Protein AF-A0A2V4CWT8-F1 (afdb_monomer_lite)

Structure (mmCIF, N/CA/C/O backbone):
data_AF-A0A2V4CWT8-F1
#
_entry.id   AF-A0A2V4CWT8-F1
#
loop_
_atom_site.group_PDB
_atom_site.id
_atom_site.type_symbol
_atom_site.label_atom_id
_atom_site.label_alt_id
_atom_site.label_comp_id
_atom_site.label_asym_id
_atom_site.label_entity_id
_atom_site.label_seq_id
_atom_site.pdbx_PDB_ins_code
_atom_site.Cartn_x
_atom_site.Cartn_y
_atom_site.Cartn_z
_atom_site.occupancy
_atom_site.B_iso_or_equiv
_atom_site.auth_seq_id
_atom_site.auth_comp_id
_atom_site.auth_asym_id
_atom_site.auth_atom_id
_atom_site.pdbx_PDB_model_num
ATOM 1 N N . MET A 1 1 ? 23.438 51.741 -58.586 1.00 45.78 1 MET A N 1
ATOM 2 C CA . MET A 1 1 ? 23.492 50.385 -59.168 1.00 45.78 1 MET A CA 1
ATOM 3 C C . MET A 1 1 ? 23.355 49.422 -58.021 1.00 45.78 1 MET A C 1
ATOM 5 O O . MET A 1 1 ? 24.328 49.032 -57.389 1.00 45.78 1 MET A O 1
ATOM 9 N N . ASP A 1 2 ? 22.092 49.196 -57.704 1.00 53.22 2 ASP A N 1
ATOM 10 C CA . ASP A 1 2 ? 21.597 48.362 -56.629 1.00 53.22 2 ASP A CA 1
ATOM 11 C C . ASP A 1 2 ? 21.858 46.904 -56.997 1.00 53.22 2 ASP A C 1
ATOM 13 O O . ASP A 1 2 ? 21.332 46.401 -57.988 1.00 53.22 2 ASP A O 1
ATOM 17 N N . SER A 1 3 ? 22.729 46.239 -56.246 1.00 48.47 3 SER A N 1
ATOM 18 C CA . SER A 1 3 ? 22.956 44.803 -56.358 1.00 48.47 3 SER A CA 1
ATOM 19 C C . SER A 1 3 ? 21.900 44.080 -55.506 1.00 48.47 3 SER A C 1
ATOM 21 O O . SER A 1 3 ? 21.970 44.125 -54.276 1.00 48.47 3 SER A O 1
ATOM 23 N N . PRO A 1 4 ? 20.909 43.396 -56.113 1.00 55.03 4 PRO A N 1
ATOM 24 C CA . PRO A 1 4 ? 19.810 42.766 -55.373 1.00 55.03 4 PRO A CA 1
ATOM 25 C C . PRO A 1 4 ? 20.258 41.552 -54.539 1.00 55.03 4 PRO A C 1
ATOM 27 O O . PRO A 1 4 ? 19.515 41.080 -53.686 1.00 55.03 4 PRO A O 1
ATOM 30 N N . LEU A 1 5 ? 21.497 41.080 -54.717 1.00 51.03 5 LEU A N 1
ATOM 31 C CA . LEU A 1 5 ? 22.030 39.897 -54.035 1.00 51.03 5 LEU A CA 1
ATOM 32 C C . LEU A 1 5 ? 22.261 40.065 -52.524 1.00 51.03 5 LEU A C 1
ATOM 34 O O . LEU A 1 5 ? 22.323 39.067 -51.814 1.00 51.03 5 LEU A O 1
ATOM 38 N N . ALA A 1 6 ? 22.382 41.294 -52.011 1.00 49.31 6 ALA A N 1
ATOM 39 C CA . ALA A 1 6 ? 22.603 41.516 -50.578 1.00 49.31 6 ALA A CA 1
ATOM 40 C C . ALA A 1 6 ? 21.305 41.475 -49.746 1.00 49.31 6 ALA A C 1
ATOM 42 O O . ALA A 1 6 ? 21.369 41.347 -48.526 1.00 49.31 6 ALA A O 1
ATOM 43 N N . LYS A 1 7 ? 20.129 41.567 -50.388 1.00 44.12 7 LYS A N 1
ATOM 44 C CA . LYS A 1 7 ? 18.822 41.477 -49.710 1.00 44.12 7 LYS A CA 1
ATOM 45 C C . LYS A 1 7 ? 18.314 40.043 -49.565 1.00 44.12 7 LYS A C 1
ATOM 47 O O . LYS A 1 7 ? 17.602 39.760 -48.610 1.00 44.12 7 LYS A O 1
ATOM 52 N N . GLU A 1 8 ? 18.729 39.144 -50.451 1.00 47.03 8 GLU A N 1
ATOM 53 C CA . GLU A 1 8 ? 18.330 37.730 -50.412 1.00 47.03 8 GLU A CA 1
ATOM 54 C C . GLU A 1 8 ? 19.091 36.937 -49.332 1.00 47.03 8 GLU A C 1
ATOM 56 O O . GLU A 1 8 ? 18.562 35.984 -48.767 1.00 47.03 8 GLU A O 1
ATOM 61 N N . LEU A 1 9 ? 20.311 37.354 -48.968 1.00 47.12 9 LEU A N 1
ATOM 62 C CA . LEU A 1 9 ? 21.130 36.615 -47.998 1.00 47.12 9 LEU A CA 1
ATOM 63 C C . LEU A 1 9 ? 20.710 36.834 -46.532 1.00 47.12 9 LEU A C 1
ATOM 65 O O . LEU A 1 9 ? 21.063 36.035 -45.670 1.00 47.12 9 LEU A O 1
ATOM 69 N N . PHE A 1 10 ? 19.935 37.885 -46.242 1.00 46.56 10 PHE A N 1
ATOM 70 C CA . PHE A 1 10 ? 19.435 38.170 -44.888 1.00 46.56 10 PHE A CA 1
ATOM 71 C C . PHE A 1 10 ? 18.012 37.647 -44.637 1.00 46.56 10 PHE A C 1
ATOM 73 O O . PHE A 1 10 ? 17.548 37.655 -43.499 1.00 46.56 10 PHE A O 1
ATOM 80 N N . ALA A 1 11 ? 17.327 37.154 -45.675 1.00 48.06 11 ALA A N 1
ATOM 81 C CA . ALA A 1 11 ? 16.032 36.484 -45.547 1.00 48.06 11 ALA A CA 1
ATOM 82 C C . ALA A 1 11 ? 16.168 34.976 -45.246 1.00 48.06 11 ALA A C 1
ATOM 84 O O . ALA A 1 11 ? 15.205 34.343 -44.822 1.00 48.06 11 ALA A O 1
ATOM 85 N N . LEU A 1 12 ? 17.367 34.403 -45.400 1.00 43.81 12 LEU A N 1
ATOM 86 C CA . LEU A 1 12 ? 17.628 32.969 -45.224 1.00 43.81 12 LEU A CA 1
ATOM 87 C C . LEU A 1 12 ? 18.175 32.589 -43.832 1.00 43.81 12 LEU A C 1
ATOM 89 O O . LEU A 1 12 ? 18.796 31.544 -43.673 1.00 43.81 12 LEU A O 1
ATOM 93 N N . LEU A 1 13 ? 17.962 33.434 -42.820 1.00 49.25 13 LEU A N 1
ATOM 94 C CA . LEU A 1 13 ? 18.273 33.143 -41.408 1.00 49.25 13 LEU A CA 1
ATOM 95 C C . LEU A 1 13 ? 17.014 33.038 -40.529 1.00 49.25 13 LEU A C 1
ATOM 97 O O . LEU A 1 13 ? 17.113 32.858 -39.319 1.00 49.25 13 LEU A O 1
ATOM 101 N N . LEU A 1 14 ? 15.823 33.104 -41.133 1.00 54.88 14 LEU A N 1
ATOM 102 C CA . LEU A 1 14 ? 14.525 33.064 -40.453 1.00 54.88 14 LEU A CA 1
ATOM 103 C C . LEU A 1 14 ? 13.715 31.810 -40.826 1.00 54.88 14 LEU A C 1
ATOM 105 O O . LEU A 1 14 ? 12.545 31.905 -41.177 1.00 54.88 14 LEU A O 1
ATOM 109 N N . ALA A 1 15 ? 14.317 30.617 -40.808 1.00 55.16 15 ALA A N 1
ATOM 110 C CA . ALA A 1 15 ? 13.554 29.406 -41.133 1.00 55.16 15 ALA A CA 1
ATOM 111 C C . ALA A 1 15 ? 14.103 28.091 -40.561 1.00 55.16 15 ALA A C 1
ATOM 113 O O . ALA A 1 15 ? 13.958 27.065 -41.207 1.00 55.16 15 ALA A O 1
ATOM 114 N N . THR A 1 16 ? 14.692 28.063 -39.364 1.00 53.81 16 THR A N 1
ATOM 115 C CA . THR A 1 16 ? 14.877 26.783 -38.646 1.00 53.81 16 THR A CA 1
ATOM 116 C C . THR A 1 16 ? 14.805 26.968 -37.131 1.00 53.81 16 THR A C 1
ATOM 118 O O . THR A 1 16 ? 15.710 26.577 -36.400 1.00 53.81 16 THR A O 1
ATOM 121 N N . SER A 1 17 ? 13.703 27.523 -36.623 1.00 51.75 17 SER A N 1
ATOM 122 C CA . SER A 1 17 ? 13.232 27.117 -35.295 1.00 51.75 17 SER A CA 1
ATOM 123 C C . SER A 1 17 ? 12.618 25.728 -35.455 1.00 51.75 17 SER A C 1
ATOM 125 O O . SER A 1 17 ? 11.403 25.579 -35.600 1.00 51.75 17 SER A O 1
ATOM 127 N N . MET A 1 18 ? 13.471 24.706 -35.531 1.00 55.50 18 MET A N 1
ATOM 128 C CA . MET A 1 18 ? 13.022 23.335 -35.347 1.00 55.50 18 MET A CA 1
ATOM 129 C C . MET A 1 18 ? 12.597 23.229 -33.885 1.00 55.50 18 MET A C 1
ATOM 131 O O . MET A 1 18 ? 13.402 22.931 -33.010 1.00 55.50 18 MET A O 1
ATOM 135 N N . PHE A 1 19 ? 11.326 23.516 -33.613 1.00 58.56 19 PHE A N 1
ATOM 136 C CA . PHE A 1 19 ? 10.650 22.917 -32.478 1.00 58.56 19 PHE A CA 1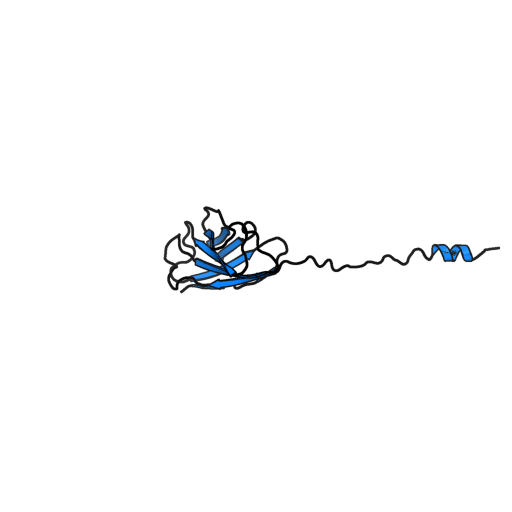
ATOM 137 C C . PHE A 1 19 ? 10.614 21.422 -32.778 1.00 58.56 19 PHE A C 1
ATOM 139 O O . PHE A 1 19 ? 9.645 20.900 -33.323 1.00 58.56 19 PHE A O 1
ATOM 146 N N . THR A 1 20 ? 11.701 20.715 -32.477 1.00 55.69 20 THR A N 1
ATOM 147 C CA . THR A 1 20 ? 11.554 19.312 -32.140 1.00 55.69 20 THR A CA 1
ATOM 148 C C . THR A 1 20 ? 10.823 19.340 -30.808 1.00 55.69 20 THR A C 1
ATOM 150 O O . THR A 1 20 ? 11.445 19.413 -29.749 1.00 55.69 20 THR A O 1
ATOM 153 N N . SER A 1 21 ? 9.488 19.354 -30.852 1.00 57.19 21 SER A N 1
ATOM 154 C CA . SER A 1 21 ? 8.695 18.736 -29.798 1.00 57.19 21 SER A CA 1
ATOM 155 C C . SER A 1 21 ? 9.138 17.280 -29.768 1.00 57.19 21 SER A C 1
ATOM 157 O O . SER A 1 21 ? 8.520 16.411 -30.373 1.00 57.19 21 SER A O 1
ATOM 159 N N . GLY A 1 22 ? 10.284 17.029 -29.136 1.00 52.09 22 GLY A N 1
ATOM 160 C CA . GLY A 1 22 ? 10.522 15.739 -28.547 1.00 52.09 22 GLY A CA 1
ATOM 161 C C . GLY A 1 22 ? 9.355 15.569 -27.599 1.00 52.09 22 GLY A C 1
ATOM 162 O O . GLY A 1 22 ? 9.212 16.346 -26.656 1.00 52.09 22 GLY A O 1
ATOM 163 N N . CYS A 1 23 ? 8.478 14.613 -27.889 1.00 64.62 23 CYS A N 1
ATOM 164 C CA . CYS A 1 23 ? 7.835 13.904 -26.804 1.00 64.62 23 CYS A CA 1
ATOM 165 C C . CYS A 1 23 ? 8.993 13.455 -25.916 1.00 64.62 23 CYS A C 1
ATOM 167 O O . CYS A 1 23 ? 9.723 12.529 -26.264 1.00 64.62 23 CYS A O 1
ATOM 169 N N . LEU A 1 24 ? 9.244 14.211 -24.849 1.00 49.81 24 LEU A N 1
ATOM 170 C CA . LEU A 1 24 ? 10.010 13.723 -23.729 1.00 49.81 24 LEU A CA 1
ATOM 171 C C . LEU A 1 24 ? 9.136 12.594 -23.201 1.00 49.81 24 LEU A C 1
ATOM 173 O O . LEU A 1 24 ? 8.186 12.839 -22.466 1.00 49.81 24 LEU A O 1
ATOM 177 N N . SER A 1 25 ? 9.366 11.384 -23.703 1.00 57.06 25 SER A N 1
ATOM 178 C CA . SER A 1 25 ? 8.936 10.178 -23.023 1.00 57.06 25 SER A CA 1
ATOM 179 C C . SER A 1 25 ? 9.709 10.188 -21.716 1.00 57.06 25 SER A C 1
ATOM 181 O O . SER A 1 25 ? 10.823 9.681 -21.638 1.00 57.06 25 SER A O 1
ATOM 183 N N . THR A 1 26 ? 9.170 10.891 -20.723 1.00 58.34 26 THR A N 1
ATOM 184 C CA . THR A 1 26 ? 9.397 10.535 -19.334 1.00 58.34 26 THR A CA 1
ATOM 185 C C . THR A 1 26 ? 9.017 9.068 -19.274 1.00 58.34 26 THR A C 1
ATOM 187 O O . THR A 1 26 ? 7.885 8.720 -19.612 1.00 58.34 26 THR A O 1
ATOM 190 N N . THR A 1 27 ? 9.991 8.199 -19.025 1.00 63.25 27 THR A N 1
ATOM 191 C CA . THR A 1 27 ? 9.705 6.796 -18.751 1.00 63.25 27 THR A CA 1
ATOM 192 C C . THR A 1 27 ? 8.841 6.797 -17.499 1.00 63.25 27 THR A C 1
ATOM 194 O O . THR A 1 27 ? 9.344 7.004 -16.402 1.00 63.25 27 THR A O 1
ATOM 197 N N . THR A 1 28 ? 7.528 6.722 -17.686 1.00 79.12 28 THR A N 1
ATOM 198 C CA . THR A 1 28 ? 6.575 6.499 -16.607 1.00 79.12 28 THR A CA 1
ATOM 199 C C . THR A 1 28 ? 6.833 5.083 -16.127 1.00 79.12 28 THR A C 1
ATOM 201 O O . THR A 1 28 ? 6.733 4.155 -16.925 1.00 79.12 28 THR A O 1
ATOM 204 N N . LEU A 1 29 ? 7.236 4.934 -14.868 1.00 91.19 29 LEU A N 1
ATOM 205 C CA . LEU A 1 29 ? 7.347 3.619 -14.245 1.00 91.19 29 LEU A CA 1
ATOM 206 C C . LEU A 1 29 ? 5.932 3.032 -14.141 1.00 91.19 29 LEU A C 1
ATOM 208 O O . LEU A 1 29 ? 5.053 3.721 -13.629 1.00 91.19 29 LEU A O 1
ATOM 212 N N . ASP A 1 30 ? 5.699 1.818 -14.641 1.00 94.62 30 ASP A N 1
ATOM 213 C CA . ASP A 1 30 ? 4.429 1.085 -14.476 1.00 94.62 30 ASP A CA 1
ATOM 214 C C . ASP A 1 30 ? 4.630 0.002 -13.409 1.00 94.62 30 ASP A C 1
ATOM 216 O O . ASP A 1 30 ? 5.589 -0.768 -13.476 1.00 94.62 30 ASP A O 1
ATOM 220 N N . TYR A 1 31 ? 3.736 -0.041 -12.424 1.00 97.56 31 TYR A N 1
ATOM 221 C CA . TYR A 1 31 ? 3.690 -1.069 -11.392 1.00 97.56 31 TYR A CA 1
ATOM 222 C C . TYR A 1 31 ? 2.296 -1.671 -11.337 1.00 97.56 31 TYR A C 1
ATOM 224 O O . TYR A 1 31 ? 1.308 -0.969 -11.096 1.00 97.56 31 TYR A O 1
ATOM 232 N N . ARG A 1 32 ? 2.211 -2.993 -11.466 1.00 98.31 32 ARG A N 1
ATOM 233 C CA . ARG A 1 32 ? 0.956 -3.734 -11.378 1.00 98.31 32 ARG A CA 1
ATOM 234 C C . ARG A 1 32 ? 0.972 -4.667 -10.196 1.00 98.31 32 ARG A C 1
ATOM 236 O O . ARG A 1 32 ? 1.906 -5.448 -10.024 1.00 98.31 32 ARG A O 1
ATOM 243 N N . TYR A 1 33 ? -0.094 -4.616 -9.415 1.00 98.12 33 TYR A N 1
ATOM 244 C CA . TYR A 1 33 ? -0.245 -5.460 -8.245 1.00 98.12 33 TYR A CA 1
ATOM 245 C C . TYR A 1 33 ? -1.590 -6.175 -8.230 1.00 98.12 33 TYR A C 1
ATOM 247 O O . TYR A 1 33 ? -2.604 -5.689 -8.742 1.00 98.12 33 TYR A O 1
ATOM 255 N N . GLU A 1 34 ? -1.587 -7.333 -7.590 1.00 97.62 34 GLU A N 1
ATOM 256 C CA . GLU A 1 34 ? -2.784 -8.080 -7.226 1.00 97.62 34 GLU A CA 1
ATOM 257 C C . GLU A 1 34 ? -2.993 -8.003 -5.715 1.00 97.62 34 GLU A C 1
ATOM 259 O O . GLU A 1 34 ? -2.063 -7.688 -4.972 1.00 97.62 34 GLU A O 1
ATOM 264 N N . VAL A 1 35 ? -4.227 -8.237 -5.265 1.00 95.75 35 VAL A N 1
ATOM 265 C CA . VAL A 1 35 ? -4.583 -8.239 -3.840 1.00 95.75 35 VAL A CA 1
ATOM 266 C C . VAL A 1 35 ? -5.299 -9.521 -3.469 1.00 95.75 35 VAL A C 1
ATOM 268 O O . VAL A 1 35 ? -6.146 -10.003 -4.225 1.00 95.75 35 VAL A O 1
ATOM 271 N N . GLU A 1 36 ? -5.017 -10.020 -2.273 1.00 92.00 36 GLU A N 1
ATOM 272 C CA . GLU A 1 36 ? -5.689 -11.182 -1.705 1.00 92.00 36 GLU A CA 1
ATOM 273 C C . GLU A 1 36 ? -6.182 -10.892 -0.281 1.00 92.00 36 GLU A C 1
ATOM 275 O O . GLU A 1 36 ? -5.513 -10.240 0.519 1.00 92.00 36 GLU A O 1
ATOM 280 N N . ASP A 1 37 ? -7.374 -11.397 0.039 1.00 87.69 37 ASP A N 1
ATOM 281 C CA . ASP A 1 37 ? -7.877 -11.498 1.415 1.00 87.69 37 ASP A CA 1
ATOM 282 C C . ASP A 1 37 ? -7.209 -12.722 2.064 1.00 87.69 37 ASP A C 1
ATOM 284 O O . ASP A 1 37 ? -7.694 -13.859 1.964 1.00 87.69 37 ASP A O 1
ATOM 288 N N . GLU A 1 38 ? -6.007 -12.513 2.607 1.00 67.12 38 GLU A N 1
ATOM 289 C CA . GLU A 1 38 ? -5.216 -13.568 3.238 1.00 67.12 38 GLU A CA 1
ATOM 290 C C . GLU A 1 38 ? -5.935 -14.075 4.499 1.00 67.12 38 GLU A C 1
ATOM 292 O O . GLU A 1 38 ? -6.208 -13.342 5.452 1.00 67.12 38 GLU A O 1
ATOM 297 N N . ALA A 1 39 ? -6.252 -15.374 4.457 1.00 57.91 39 ALA A N 1
ATOM 298 C CA . ALA A 1 39 ? -7.087 -16.113 5.397 1.00 57.91 39 ALA A CA 1
ATOM 299 C C . ALA A 1 39 ? -8.511 -15.550 5.551 1.00 57.91 39 ALA A C 1
ATOM 301 O O . ALA A 1 39 ? -8.785 -14.780 6.456 1.00 57.91 39 ALA A O 1
ATOM 302 N N . LYS A 1 40 ? -9.460 -16.071 4.757 1.00 56.25 40 LYS A N 1
ATOM 303 C CA . LYS A 1 40 ? -10.912 -15.986 5.033 1.00 56.25 40 LYS A CA 1
ATOM 304 C C . LYS A 1 40 ? -11.156 -16.035 6.551 1.00 56.25 40 LYS A C 1
ATOM 306 O O . LYS A 1 40 ? -10.862 -17.074 7.157 1.00 56.25 40 LYS A O 1
ATOM 311 N N . ASN A 1 41 ? -11.723 -14.983 7.144 1.00 55.06 41 ASN A N 1
ATOM 312 C CA . ASN A 1 41 ? -11.912 -14.765 8.593 1.00 55.06 41 ASN A CA 1
ATOM 313 C C . ASN A 1 41 ? -10.679 -14.357 9.449 1.00 55.06 41 ASN A C 1
ATOM 315 O O . ASN A 1 41 ? -10.697 -14.594 10.661 1.00 55.06 41 ASN A O 1
ATOM 319 N N . SER A 1 42 ? -9.610 -13.791 8.884 1.00 66.94 42 SER A N 1
ATOM 320 C CA . SER A 1 42 ? -8.469 -13.248 9.649 1.00 66.94 42 SER A CA 1
ATOM 321 C C . SER A 1 42 ? -8.793 -11.917 10.318 1.00 66.94 42 SER A C 1
ATOM 323 O O . SER A 1 42 ? -8.287 -11.645 11.404 1.00 66.94 42 SER A O 1
ATOM 325 N N . ASN A 1 43 ? -9.682 -11.136 9.708 1.00 82.06 43 ASN A N 1
ATOM 326 C CA . ASN A 1 43 ? -10.175 -9.890 10.269 1.00 82.06 43 ASN A CA 1
ATOM 327 C C . ASN A 1 43 ? -11.098 -10.174 11.459 1.00 82.06 43 ASN A C 1
ATOM 329 O O . ASN A 1 43 ? -12.032 -10.982 11.393 1.00 82.06 43 ASN A O 1
ATOM 333 N N . THR A 1 44 ? -10.811 -9.536 12.586 1.00 84.50 44 THR A N 1
ATOM 334 C CA . THR A 1 44 ? -11.519 -9.712 13.852 1.00 84.50 44 THR A CA 1
ATOM 335 C C . THR A 1 44 ? -12.168 -8.390 14.262 1.00 84.50 44 THR A C 1
ATOM 337 O O . THR A 1 44 ? -12.487 -7.583 13.411 1.00 84.50 44 THR A O 1
ATOM 340 N N . ASN A 1 45 ? -12.489 -8.175 15.540 1.00 86.00 45 ASN A N 1
ATOM 341 C CA . ASN A 1 45 ? -12.768 -6.815 16.044 1.00 86.00 45 ASN A CA 1
ATOM 342 C C . ASN A 1 45 ? -11.525 -6.322 16.805 1.00 86.00 45 ASN A C 1
ATOM 344 O O . ASN A 1 45 ? -11.620 -5.878 17.956 1.00 86.00 45 ASN A O 1
ATOM 348 N N . GLY A 1 46 ? -10.359 -6.615 16.230 1.00 89.69 46 GLY A N 1
ATOM 349 C CA . GLY A 1 46 ? -9.037 -6.415 16.796 1.00 89.69 46 GLY A CA 1
ATOM 350 C C . GLY A 1 46 ? -8.409 -5.131 16.280 1.00 89.69 46 GLY A C 1
ATOM 351 O O . GLY A 1 46 ? -9.086 -4.265 15.751 1.00 89.69 46 GLY A O 1
ATOM 352 N N . THR A 1 47 ? -7.114 -4.966 16.528 1.00 93.44 47 THR A N 1
ATOM 353 C CA . THR A 1 47 ? -6.341 -3.816 16.024 1.00 93.44 47 THR A CA 1
ATOM 354 C C . THR A 1 47 ? -4.974 -4.242 15.499 1.00 93.44 47 THR A C 1
ATOM 356 O O . THR A 1 47 ? -4.024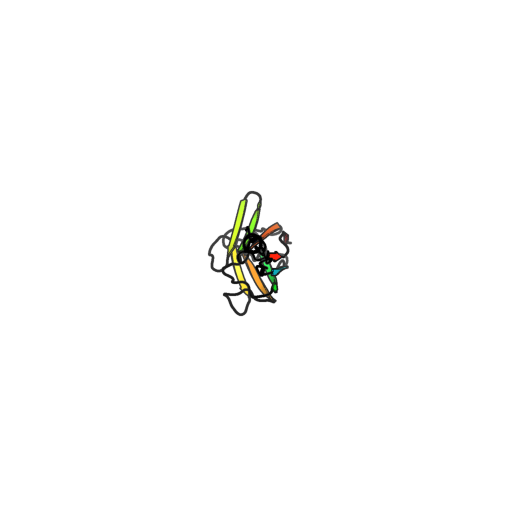 -3.453 15.487 1.00 93.44 47 THR A O 1
ATOM 359 N N . THR A 1 48 ? -4.848 -5.528 15.184 1.00 91.88 48 THR A N 1
ATOM 360 C CA . THR A 1 48 ? -3.603 -6.197 14.790 1.00 91.88 48 THR A CA 1
ATOM 361 C C . THR A 1 48 ? -3.836 -7.162 13.634 1.00 91.88 48 THR A C 1
ATOM 363 O O . THR A 1 48 ? -3.046 -8.087 13.442 1.00 91.88 48 THR A O 1
ATOM 366 N N . ASP A 1 49 ? -4.957 -7.010 12.933 1.00 90.50 49 ASP A N 1
ATOM 367 C CA . ASP A 1 49 ? -5.353 -7.925 11.879 1.00 90.50 49 ASP A CA 1
ATOM 368 C C . ASP A 1 49 ? -4.573 -7.611 10.594 1.00 90.50 49 ASP A C 1
ATOM 370 O O . ASP A 1 49 ? -4.216 -6.461 10.309 1.00 90.50 49 ASP A O 1
ATOM 374 N N . VAL A 1 50 ? -4.257 -8.657 9.828 1.00 92.38 50 VAL A N 1
ATOM 375 C CA . VAL A 1 50 ? -3.756 -8.499 8.460 1.00 92.38 50 VAL A CA 1
ATOM 376 C C . VAL A 1 50 ? -4.977 -8.311 7.579 1.00 92.38 50 VAL A C 1
ATOM 378 O O . VAL A 1 50 ? -5.748 -9.244 7.384 1.00 92.38 50 VAL A O 1
ATOM 381 N N . LEU A 1 51 ? -5.150 -7.097 7.066 1.00 92.88 51 LEU A N 1
ATOM 382 C CA . LEU A 1 51 ? -6.343 -6.712 6.325 1.00 92.88 51 LEU A CA 1
ATOM 383 C C . LEU A 1 51 ? -6.413 -7.407 4.970 1.00 92.88 51 LEU A C 1
ATOM 385 O O . LEU A 1 51 ? -7.466 -7.893 4.571 1.00 92.88 51 LEU A O 1
ATOM 389 N N . PHE A 1 52 ? -5.291 -7.383 4.255 1.00 94.00 52 PHE A N 1
ATOM 390 C CA . PHE A 1 52 ? -5.090 -8.003 2.954 1.00 94.00 52 PHE A CA 1
ATOM 391 C C . PHE A 1 52 ? -3.601 -8.016 2.617 1.00 94.00 52 PHE A C 1
ATOM 393 O O . PHE A 1 52 ? -2.791 -7.313 3.236 1.00 94.00 52 PHE A O 1
ATOM 400 N N . THR A 1 53 ? -3.247 -8.792 1.603 1.00 95.31 53 THR A N 1
ATOM 401 C CA . THR A 1 53 ? -1.919 -8.790 0.999 1.00 95.31 53 THR A CA 1
ATOM 402 C C . THR A 1 53 ? -1.952 -8.202 -0.401 1.00 95.31 53 THR A C 1
ATOM 404 O O . THR A 1 53 ? -2.980 -8.200 -1.075 1.00 95.31 53 THR A O 1
ATOM 407 N N . MET A 1 54 ? -0.810 -7.669 -0.820 1.00 97.31 54 MET A N 1
ATOM 408 C CA . MET A 1 54 ? -0.542 -7.178 -2.162 1.00 97.31 54 MET A CA 1
ATOM 409 C C . MET A 1 54 ? 0.674 -7.904 -2.725 1.00 97.31 54 MET A C 1
ATOM 411 O O . MET A 1 54 ? 1.692 -7.989 -2.042 1.00 97.31 54 MET A O 1
ATOM 415 N N . THR A 1 55 ? 0.597 -8.357 -3.971 1.00 97.69 55 THR A N 1
ATOM 416 C CA . THR A 1 55 ? 1.725 -8.972 -4.686 1.00 97.69 55 THR A CA 1
ATOM 417 C C . THR A 1 55 ? 2.065 -8.138 -5.905 1.00 97.69 55 THR A C 1
ATOM 419 O O . THR A 1 55 ? 1.164 -7.805 -6.676 1.00 97.69 55 THR A O 1
ATOM 422 N N . LEU A 1 56 ? 3.342 -7.795 -6.090 1.00 98.00 56 LEU A N 1
ATOM 423 C CA . LEU A 1 56 ? 3.788 -7.119 -7.306 1.00 98.00 56 LEU A CA 1
ATOM 424 C C . LEU A 1 56 ? 3.900 -8.155 -8.421 1.00 98.00 56 LEU A C 1
ATOM 426 O O . LEU A 1 56 ? 4.683 -9.095 -8.315 1.00 98.00 56 LEU A O 1
ATOM 430 N N . VAL A 1 57 ? 3.109 -7.995 -9.477 1.00 98.19 57 VAL A N 1
ATOM 431 C CA . VAL A 1 57 ? 3.006 -8.988 -10.559 1.00 98.19 57 VAL A CA 1
ATOM 432 C C . VAL A 1 57 ? 3.625 -8.517 -11.872 1.00 98.19 57 VAL A C 1
ATOM 434 O O . VAL A 1 57 ? 3.895 -9.339 -12.744 1.00 98.19 57 VAL A O 1
ATOM 437 N N . ASP A 1 58 ? 3.844 -7.211 -12.031 1.00 97.56 58 ASP A N 1
ATOM 438 C CA . ASP A 1 58 ? 4.514 -6.632 -13.197 1.00 97.56 58 ASP A CA 1
ATOM 439 C C . ASP A 1 58 ? 5.123 -5.275 -12.829 1.00 97.56 58 ASP A C 1
ATOM 441 O O . ASP A 1 58 ? 4.463 -4.463 -12.178 1.00 97.56 58 ASP A O 1
ATOM 445 N N . ALA A 1 59 ? 6.375 -5.043 -13.219 1.00 95.81 59 ALA A N 1
ATOM 446 C CA . ALA A 1 59 ? 7.091 -3.789 -13.017 1.00 95.81 59 ALA A CA 1
ATOM 447 C C . ALA A 1 59 ? 8.375 -3.761 -13.858 1.00 95.81 59 ALA A C 1
ATOM 449 O O . ALA A 1 59 ? 9.035 -4.790 -14.027 1.00 95.81 59 ALA A O 1
ATOM 450 N N . ASP A 1 60 ? 8.758 -2.577 -14.340 1.00 90.81 60 ASP A N 1
ATOM 451 C CA . ASP A 1 60 ? 10.033 -2.380 -15.050 1.00 90.81 60 ASP A CA 1
ATOM 452 C C . ASP A 1 60 ? 11.248 -2.437 -14.101 1.00 90.81 60 ASP A C 1
ATOM 454 O O . ASP A 1 60 ? 12.343 -2.847 -14.495 1.00 90.81 60 ASP A O 1
ATOM 458 N N . GLU A 1 61 ? 11.055 -2.031 -12.846 1.00 94.50 61 GLU A N 1
ATOM 459 C CA . GLU A 1 61 ? 12.050 -2.052 -11.773 1.00 94.50 61 GLU A CA 1
ATOM 460 C C . GLU A 1 61 ? 11.379 -2.288 -10.412 1.00 94.50 61 GLU A C 1
ATOM 462 O O . GLU A 1 61 ? 10.161 -2.182 -10.290 1.00 94.50 61 GLU A O 1
ATOM 467 N N . ALA A 1 62 ? 12.160 -2.638 -9.387 1.00 96.81 62 ALA A N 1
ATOM 468 C CA . ALA A 1 62 ? 11.638 -2.809 -8.033 1.00 96.81 62 ALA A CA 1
ATOM 469 C C . ALA A 1 62 ? 11.238 -1.456 -7.420 1.00 96.81 62 ALA A C 1
ATOM 471 O O . ALA A 1 62 ? 11.954 -0.464 -7.576 1.00 96.81 62 ALA A O 1
ATOM 472 N N . MET A 1 63 ? 10.121 -1.419 -6.690 1.00 96.88 63 MET A N 1
ATOM 473 C CA . MET A 1 63 ? 9.634 -0.186 -6.067 1.00 96.88 63 MET A CA 1
ATOM 474 C C . MET A 1 63 ? 10.365 0.068 -4.745 1.00 96.88 63 MET A C 1
ATOM 476 O O . MET A 1 63 ? 10.343 -0.804 -3.880 1.00 96.88 63 MET A O 1
ATOM 480 N N . PRO A 1 64 ? 10.926 1.261 -4.495 1.00 96.81 64 PRO A N 1
ATOM 481 C CA . PRO A 1 64 ? 11.418 1.601 -3.165 1.00 96.81 64 PRO A CA 1
ATOM 482 C C . PRO A 1 64 ? 10.301 1.518 -2.117 1.00 96.81 64 PRO A C 1
ATOM 484 O O . PRO A 1 64 ? 9.283 2.208 -2.219 1.00 96.81 64 PRO A O 1
ATOM 487 N N . MET A 1 65 ? 10.502 0.735 -1.056 1.00 96.62 65 MET A N 1
ATOM 488 C CA . MET A 1 65 ? 9.512 0.582 0.022 1.00 96.62 65 MET A CA 1
ATOM 489 C C . MET A 1 65 ? 9.189 1.903 0.732 1.00 96.62 65 MET A C 1
ATOM 491 O O . MET A 1 65 ? 8.100 2.073 1.281 1.00 96.62 65 MET A O 1
ATOM 495 N N . ALA A 1 66 ? 10.119 2.860 0.710 1.00 96.38 66 ALA A N 1
ATOM 496 C CA . ALA A 1 66 ? 9.915 4.206 1.242 1.00 96.38 66 ALA A CA 1
ATOM 497 C C . ALA A 1 66 ? 8.884 5.031 0.445 1.00 96.38 66 ALA A C 1
ATOM 499 O O . ALA A 1 66 ? 8.249 5.922 1.019 1.00 96.38 66 ALA A O 1
ATOM 500 N N . ASP A 1 67 ? 8.712 4.725 -0.844 1.00 96.50 67 ASP A N 1
ATOM 501 C CA . ASP A 1 67 ? 7.776 5.412 -1.736 1.00 96.50 67 ASP A CA 1
ATOM 502 C C . ASP A 1 67 ? 6.391 4.750 -1.734 1.00 96.50 67 ASP A C 1
ATOM 504 O O . ASP A 1 67 ? 5.389 5.416 -2.003 1.00 96.50 67 ASP A O 1
ATOM 508 N N . LEU A 1 68 ? 6.313 3.465 -1.368 1.00 97.81 68 LEU A N 1
ATOM 509 C CA . LEU A 1 68 ? 5.053 2.740 -1.257 1.00 97.81 68 LEU A CA 1
ATOM 510 C C . LEU A 1 68 ? 4.177 3.304 -0.126 1.00 97.81 68 LEU A C 1
ATOM 512 O O . LEU A 1 68 ? 4.516 3.283 1.062 1.00 97.81 68 LEU A O 1
ATOM 516 N N . LEU A 1 69 ? 2.985 3.760 -0.501 1.00 97.94 69 LEU A N 1
ATOM 517 C CA . LEU A 1 69 ? 1.935 4.195 0.410 1.00 97.94 69 LEU A CA 1
ATOM 518 C C . LEU A 1 69 ? 0.620 3.519 0.044 1.00 97.94 69 LEU A C 1
ATOM 520 O O . LEU A 1 69 ? 0.067 3.761 -1.028 1.00 97.94 69 LEU A O 1
ATOM 524 N N . VAL A 1 70 ? 0.049 2.786 0.995 1.00 98.25 70 VAL A N 1
ATOM 525 C CA . VAL A 1 70 ? -1.349 2.353 0.923 1.00 98.25 70 VAL A CA 1
ATOM 526 C C . VAL A 1 70 ? -2.173 3.290 1.795 1.00 98.25 70 VAL A C 1
ATOM 528 O O . VAL A 1 70 ? -1.817 3.552 2.937 1.00 98.25 70 VAL A O 1
ATOM 531 N N . THR A 1 71 ? -3.260 3.848 1.273 1.00 98.06 71 THR A N 1
ATOM 532 C CA . THR A 1 71 ? -4.181 4.684 2.053 1.00 98.06 71 THR A CA 1
ATOM 533 C C . THR A 1 71 ? -5.555 4.051 2.049 1.00 98.06 71 THR A C 1
ATOM 535 O O . THR A 1 71 ? -6.168 3.946 0.991 1.00 98.06 71 THR A O 1
ATOM 538 N N . ILE A 1 72 ? -6.040 3.668 3.226 1.00 97.06 72 ILE A N 1
ATOM 539 C CA . ILE A 1 72 ? -7.377 3.110 3.416 1.00 97.06 72 ILE A CA 1
ATOM 540 C C . ILE A 1 72 ? -8.368 4.258 3.609 1.00 97.06 72 ILE A C 1
ATOM 542 O O . ILE A 1 72 ? -8.110 5.188 4.375 1.00 97.06 72 ILE A O 1
ATOM 546 N N . ASP A 1 73 ? -9.482 4.206 2.890 1.00 96.69 73 ASP A N 1
ATOM 547 C CA . ASP A 1 73 ? -10.608 5.122 3.024 1.00 96.69 73 ASP A CA 1
ATOM 548 C C . ASP A 1 73 ? -11.663 4.491 3.938 1.00 96.69 73 ASP A C 1
ATOM 550 O O . ASP A 1 73 ? -12.281 3.483 3.593 1.00 96.69 73 ASP A O 1
ATOM 554 N N . MET A 1 74 ? -11.834 5.086 5.117 1.00 92.50 74 MET A N 1
ATOM 555 C CA . MET A 1 74 ? -12.777 4.673 6.156 1.00 92.50 74 MET A CA 1
ATOM 556 C C . MET A 1 74 ? -14.105 5.441 6.059 1.00 92.50 74 MET A C 1
ATOM 558 O O . MET A 1 74 ? -14.822 5.591 7.049 1.00 92.50 74 MET A O 1
ATOM 562 N N . ASP A 1 75 ? -14.425 5.969 4.875 1.00 89.94 75 ASP A N 1
ATOM 563 C CA . ASP A 1 75 ? -15.620 6.760 4.601 1.00 89.94 75 ASP A CA 1
ATOM 564 C C . ASP A 1 75 ? -15.729 7.984 5.540 1.00 89.94 75 ASP A C 1
ATOM 566 O O . ASP A 1 75 ? -15.011 8.976 5.384 1.00 89.94 75 ASP A O 1
ATOM 570 N N . GLU A 1 76 ? -16.637 7.946 6.520 1.00 89.88 76 GLU A N 1
ATOM 571 C CA . GLU A 1 76 ? -16.881 9.058 7.448 1.00 89.88 76 GLU A CA 1
ATOM 572 C C . GLU A 1 76 ? -15.748 9.241 8.474 1.00 89.88 76 GLU A C 1
ATOM 574 O O . GLU A 1 76 ? -15.542 10.357 8.958 1.00 89.88 76 GLU A O 1
ATOM 579 N N . ASP A 1 77 ? -14.979 8.184 8.757 1.00 88.19 77 ASP A N 1
ATOM 580 C CA . ASP A 1 77 ? -13.881 8.202 9.735 1.00 88.19 77 ASP A CA 1
ATOM 581 C C . ASP A 1 77 ? -12.550 8.702 9.132 1.00 88.19 77 ASP A C 1
ATOM 583 O O . ASP A 1 77 ? -11.544 8.854 9.832 1.00 88.19 77 ASP A O 1
ATOM 587 N N . GLY A 1 78 ? -12.548 9.037 7.838 1.00 93.69 78 GLY A N 1
ATOM 588 C CA . GLY A 1 78 ? -11.425 9.656 7.141 1.00 93.69 78 GLY A CA 1
ATOM 589 C C . GLY A 1 78 ? -10.469 8.654 6.495 1.00 93.69 78 GLY A C 1
ATOM 590 O O . GLY A 1 78 ? -10.861 7.571 6.079 1.00 93.69 78 GLY A O 1
ATOM 591 N N . LYS A 1 79 ? -9.198 9.044 6.344 1.00 96.25 79 LYS A N 1
ATOM 592 C CA . LYS A 1 79 ? -8.187 8.255 5.623 1.00 96.25 79 LYS A CA 1
ATOM 593 C C . LYS A 1 79 ? -7.068 7.798 6.545 1.00 96.25 79 LYS A C 1
ATOM 595 O O . LYS A 1 79 ? -6.517 8.610 7.289 1.00 96.25 79 LYS A O 1
ATOM 600 N N . VAL A 1 80 ? -6.691 6.527 6.438 1.00 96.88 80 VAL A N 1
ATOM 601 C CA . VAL A 1 80 ? -5.633 5.904 7.237 1.00 96.88 80 VAL A CA 1
ATOM 602 C C . VAL A 1 80 ? -4.454 5.543 6.329 1.00 96.88 80 VAL A C 1
ATOM 604 O O . VAL A 1 80 ? -4.583 4.650 5.493 1.00 96.88 80 VAL A O 1
ATOM 607 N N . PRO A 1 81 ? -3.306 6.234 6.446 1.00 97.06 81 PRO A N 1
ATOM 608 C CA . PRO A 1 81 ? -2.109 5.880 5.696 1.00 97.06 81 PRO A CA 1
ATOM 609 C C . PRO A 1 81 ? -1.385 4.697 6.352 1.00 97.06 81 PRO A C 1
ATOM 611 O O . PRO A 1 81 ? -1.147 4.703 7.557 1.00 97.06 81 PRO A O 1
ATOM 614 N N . CYS A 1 82 ? -0.966 3.737 5.539 1.00 97.44 82 CYS A N 1
ATOM 615 C CA . CYS A 1 82 ? -0.145 2.591 5.901 1.00 97.44 82 CYS A CA 1
ATOM 616 C C . CYS A 1 82 ? 1.242 2.757 5.269 1.00 97.44 82 CYS A C 1
ATOM 618 O O . CYS A 1 82 ? 1.356 2.943 4.055 1.00 97.44 82 CYS A O 1
ATOM 620 N N . ARG A 1 83 ? 2.299 2.702 6.084 1.00 95.88 83 ARG A N 1
ATOM 621 C CA . ARG A 1 83 ? 3.698 2.766 5.628 1.00 95.88 83 ARG A CA 1
ATOM 622 C C . ARG A 1 83 ? 4.563 1.764 6.374 1.00 95.88 83 ARG A C 1
ATOM 624 O O . ARG A 1 83 ? 4.312 1.508 7.552 1.00 95.88 83 ARG A O 1
ATOM 631 N N . SER A 1 84 ? 5.608 1.275 5.710 1.00 93.69 84 SER A N 1
ATOM 632 C CA . SER A 1 84 ? 6.648 0.478 6.365 1.00 93.69 84 SER A CA 1
ATOM 633 C C . SER A 1 84 ? 7.361 1.291 7.450 1.00 93.69 84 SER A C 1
ATOM 635 O O . SER A 1 84 ? 7.479 2.517 7.364 1.00 93.69 84 SER A O 1
ATOM 637 N N . GLY A 1 85 ? 7.777 0.613 8.521 1.00 84.75 85 GLY A N 1
ATOM 638 C CA . GLY A 1 85 ? 8.492 1.217 9.649 1.00 84.75 85 GLY A CA 1
ATOM 639 C C . GLY A 1 85 ? 7.686 2.229 10.478 1.00 84.75 85 GLY A C 1
ATOM 640 O O . GLY A 1 85 ? 8.247 2.864 11.375 1.00 84.75 85 GLY A O 1
ATOM 641 N N . SER A 1 86 ? 6.386 2.403 10.214 1.00 79.19 86 SER A N 1
ATOM 642 C CA . SER A 1 86 ? 5.532 3.313 10.981 1.00 79.19 86 SER A CA 1
ATOM 643 C C . SER A 1 86 ? 4.873 2.586 12.156 1.00 79.19 86 SER A C 1
ATOM 645 O O . SER A 1 86 ? 4.285 1.525 11.987 1.00 79.19 86 SER A O 1
ATOM 647 N N . ALA A 1 87 ? 4.902 3.189 13.347 1.00 72.88 87 ALA A N 1
ATOM 648 C CA . ALA A 1 87 ? 4.090 2.749 14.489 1.00 72.88 87 ALA A CA 1
ATOM 649 C C . ALA A 1 87 ? 2.701 3.424 14.493 1.00 72.88 87 ALA A C 1
ATOM 651 O O . ALA A 1 87 ? 2.178 3.768 15.553 1.00 72.88 87 ALA A O 1
ATOM 652 N N . SER A 1 88 ? 2.165 3.731 13.306 1.00 85.12 88 SER A N 1
ATOM 653 C CA . SER A 1 88 ? 0.884 4.430 13.144 1.00 85.12 88 SER A CA 1
ATOM 654 C C . SER A 1 88 ? -0.299 3.466 13.298 1.00 85.12 88 SER A C 1
ATOM 656 O O . SER A 1 88 ? -0.109 2.362 13.782 1.00 85.12 88 SER A O 1
ATOM 658 N N . ASN A 1 89 ? -1.507 3.867 12.894 1.00 94.44 89 ASN A N 1
ATOM 659 C CA . ASN A 1 89 ? -2.715 3.032 12.937 1.00 94.44 89 ASN A CA 1
ATOM 660 C C . ASN A 1 89 ? -2.705 1.869 11.925 1.00 94.44 89 ASN A C 1
ATOM 662 O O . ASN A 1 89 ? -3.533 0.968 12.030 1.00 94.44 89 ASN A O 1
ATOM 666 N N . CYS A 1 90 ? -1.804 1.912 10.942 1.00 95.56 90 CYS A N 1
ATOM 667 C CA . CYS A 1 90 ? -1.633 0.885 9.926 1.00 95.56 90 CYS A CA 1
ATOM 668 C C . CYS A 1 90 ? -0.166 0.821 9.479 1.00 95.56 90 CYS A C 1
ATOM 670 O O . CYS A 1 90 ? 0.497 1.854 9.325 1.00 95.56 90 CYS A O 1
ATOM 672 N N . THR A 1 91 ? 0.347 -0.377 9.226 1.00 96.00 91 THR A N 1
ATOM 673 C CA . THR A 1 91 ? 1.720 -0.597 8.769 1.00 96.00 91 THR A CA 1
ATOM 674 C C . THR A 1 91 ? 1.762 -1.513 7.553 1.00 96.00 91 THR A C 1
ATOM 676 O O . THR A 1 91 ? 0.839 -2.285 7.301 1.00 96.00 91 THR A O 1
ATOM 679 N N . LEU A 1 92 ? 2.852 -1.409 6.797 1.00 96.50 92 LEU A N 1
ATOM 680 C CA . LEU A 1 92 ? 3.183 -2.344 5.728 1.00 96.50 92 LEU A CA 1
ATOM 681 C C . LEU A 1 92 ? 4.262 -3.295 6.242 1.00 96.50 92 LEU A C 1
ATOM 683 O O . LEU A 1 92 ? 5.268 -2.841 6.790 1.00 96.50 92 LEU A O 1
ATOM 687 N N . SER A 1 93 ? 4.049 -4.596 6.070 1.00 94.12 93 SER A N 1
ATOM 688 C CA . SER A 1 93 ? 5.024 -5.636 6.402 1.00 94.12 93 SER A CA 1
ATOM 689 C C . SER A 1 93 ? 5.343 -6.442 5.154 1.00 94.12 93 SER A C 1
ATOM 691 O O . SER A 1 93 ? 4.458 -7.083 4.595 1.00 94.12 93 SER A O 1
ATOM 693 N N . GLN A 1 94 ? 6.599 -6.428 4.730 1.00 95.06 94 GLN A N 1
ATOM 694 C CA . GLN A 1 94 ? 7.052 -7.155 3.550 1.00 95.06 94 GLN A CA 1
ATOM 695 C C . GLN A 1 94 ? 7.449 -8.592 3.896 1.00 95.06 94 GLN A C 1
ATOM 697 O O . GLN A 1 94 ? 7.950 -8.877 4.984 1.00 95.06 94 GLN A O 1
ATOM 702 N N . SER A 1 95 ? 7.223 -9.494 2.947 1.00 93.88 95 SER A N 1
ATOM 703 C CA . SER A 1 95 ? 7.803 -10.830 2.899 1.00 93.88 95 SER A CA 1
ATOM 704 C C . SER A 1 95 ? 8.570 -10.964 1.585 1.00 93.88 95 SER A C 1
ATOM 706 O O . SER A 1 95 ? 7.977 -11.290 0.555 1.00 93.88 95 SER A O 1
ATOM 708 N N . GLY A 1 96 ? 9.877 -10.710 1.642 1.00 92.44 96 GLY A N 1
ATOM 709 C CA . GLY A 1 96 ? 10.756 -10.592 0.480 1.00 92.44 96 GLY A CA 1
ATOM 710 C C . GLY A 1 96 ? 12.230 -10.834 0.814 1.00 92.44 96 GLY A C 1
ATOM 711 O O . GLY A 1 96 ? 12.560 -11.262 1.924 1.00 92.44 96 GLY A O 1
ATOM 712 N N . ALA A 1 97 ? 13.106 -10.618 -0.164 1.00 92.12 97 ALA A N 1
ATOM 713 C CA . ALA A 1 97 ? 14.551 -10.779 -0.041 1.00 92.12 97 ALA A CA 1
ATOM 714 C C . ALA A 1 97 ? 15.264 -9.486 0.390 1.00 92.12 97 ALA A C 1
ATOM 716 O O . ALA A 1 97 ? 16.233 -9.570 1.153 1.00 92.12 97 ALA A O 1
ATOM 717 N N . ASP A 1 98 ? 14.802 -8.328 -0.089 1.00 95.69 98 ASP A N 1
ATOM 718 C CA . ASP A 1 98 ? 15.338 -7.005 0.241 1.00 95.69 98 ASP A CA 1
ATOM 719 C C . ASP A 1 98 ? 14.254 -6.121 0.878 1.00 95.69 98 ASP A C 1
ATOM 721 O O . ASP A 1 98 ? 13.306 -5.708 0.221 1.00 95.69 98 ASP A O 1
ATOM 725 N N . ASP A 1 99 ? 14.406 -5.803 2.166 1.00 94.75 99 ASP A N 1
ATOM 726 C CA . ASP A 1 99 ? 13.412 -5.040 2.940 1.00 94.75 99 ASP A CA 1
ATOM 727 C C . ASP A 1 99 ? 13.277 -3.563 2.495 1.00 94.75 99 ASP A C 1
ATOM 729 O O . ASP A 1 99 ? 12.369 -2.853 2.944 1.00 94.75 99 ASP A O 1
ATOM 733 N N . ASP A 1 100 ? 14.188 -3.071 1.645 1.00 96.69 100 ASP A N 1
ATOM 734 C CA . ASP A 1 100 ? 14.159 -1.703 1.117 1.00 96.69 100 ASP A CA 1
ATOM 735 C C . ASP A 1 100 ? 13.440 -1.601 -0.246 1.00 96.69 100 ASP A C 1
ATOM 737 O O . ASP A 1 100 ? 13.115 -0.492 -0.692 1.00 96.69 100 ASP A O 1
ATOM 741 N N . LEU A 1 101 ? 13.160 -2.731 -0.905 1.00 97.44 101 LEU A N 1
ATOM 742 C CA . LEU A 1 101 ? 12.629 -2.798 -2.268 1.00 97.44 101 LEU A CA 1
ATOM 743 C C . LEU A 1 101 ? 11.476 -3.795 -2.356 1.00 97.44 101 LEU A C 1
ATOM 745 O O . LEU A 1 101 ? 11.649 -4.953 -2.022 1.00 97.44 101 LEU A O 1
ATOM 749 N N . TRP A 1 102 ? 10.325 -3.381 -2.879 1.00 97.88 102 TRP A N 1
ATOM 750 C CA . TRP A 1 102 ? 9.257 -4.301 -3.254 1.00 97.88 102 TRP A CA 1
ATOM 751 C C . TRP A 1 102 ? 9.529 -4.853 -4.656 1.00 97.88 102 TRP A C 1
ATOM 753 O O . TRP A 1 102 ? 9.403 -4.135 -5.656 1.00 97.88 102 TRP A O 1
ATOM 763 N N . GLU A 1 103 ? 9.944 -6.117 -4.718 1.00 97.75 103 GLU A N 1
ATOM 764 C CA . GLU A 1 103 ? 10.332 -6.797 -5.955 1.00 97.75 103 GLU A CA 1
ATOM 765 C C . GLU A 1 103 ? 9.189 -7.649 -6.537 1.00 97.75 103 GLU A C 1
ATOM 767 O O . GLU A 1 103 ? 8.162 -7.897 -5.900 1.00 97.75 103 GLU A O 1
ATOM 772 N N . LEU A 1 104 ? 9.354 -8.093 -7.789 1.00 97.75 104 LEU A N 1
ATOM 773 C CA . LEU A 1 104 ? 8.392 -8.983 -8.446 1.00 97.75 104 LEU A CA 1
ATOM 774 C C . LEU A 1 104 ? 8.177 -10.266 -7.636 1.00 97.75 104 LEU A C 1
ATOM 776 O O . LEU A 1 104 ? 9.125 -10.844 -7.109 1.00 97.75 104 LEU A O 1
ATOM 780 N N . ASP A 1 105 ? 6.924 -10.717 -7.596 1.00 96.88 105 ASP A N 1
ATOM 781 C CA . ASP A 1 105 ? 6.436 -11.879 -6.845 1.00 96.88 105 ASP A CA 1
ATOM 782 C C . ASP A 1 105 ? 6.535 -11.755 -5.309 1.00 96.88 105 ASP A C 1
ATOM 784 O O . ASP A 1 105 ? 6.163 -12.686 -4.588 1.00 96.88 105 ASP A O 1
ATOM 788 N N . GLU A 1 106 ? 6.979 -10.614 -4.775 1.00 97.19 106 GLU A N 1
ATOM 789 C CA . GLU A 1 106 ? 7.017 -10.379 -3.333 1.00 97.19 106 GLU A CA 1
ATOM 790 C C . GLU A 1 106 ? 5.691 -9.860 -2.781 1.00 97.19 106 GLU A C 1
ATOM 792 O O . GLU A 1 106 ? 4.911 -9.180 -3.460 1.00 97.19 106 GLU A O 1
ATOM 797 N N . VAL A 1 107 ? 5.460 -10.156 -1.501 1.00 96.19 107 VAL A N 1
ATOM 798 C CA . VAL A 1 107 ? 4.188 -9.897 -0.827 1.00 96.19 107 VAL A CA 1
ATOM 799 C C . VAL A 1 107 ? 4.332 -8.787 0.208 1.00 96.19 107 VAL A C 1
ATOM 801 O O . VAL A 1 107 ? 5.168 -8.865 1.110 1.00 96.19 107 VAL A O 1
ATOM 804 N N . ILE A 1 108 ? 3.448 -7.795 0.138 1.00 97.12 108 ILE A N 1
ATOM 805 C CA . ILE A 1 108 ? 3.236 -6.781 1.170 1.00 97.12 108 ILE A CA 1
ATOM 806 C C . ILE A 1 108 ? 1.950 -7.100 1.920 1.00 97.12 108 ILE A C 1
ATOM 808 O O . ILE A 1 108 ? 0.875 -7.152 1.336 1.00 97.12 108 ILE A O 1
ATOM 812 N N . SER A 1 109 ? 2.045 -7.275 3.232 1.00 95.50 109 SER A N 1
ATOM 813 C CA . SER A 1 109 ? 0.890 -7.348 4.126 1.00 95.50 109 SER A CA 1
ATOM 814 C C . SER A 1 109 ? 0.508 -5.949 4.597 1.00 95.50 109 SER A C 1
ATOM 816 O O . SER A 1 109 ? 1.359 -5.213 5.107 1.00 95.50 109 SER A O 1
ATOM 818 N N . VAL A 1 110 ? -0.769 -5.594 4.466 1.00 95.31 110 VAL A N 1
ATOM 819 C CA . VAL A 1 110 ? -1.341 -4.367 5.032 1.00 95.31 110 VAL A CA 1
ATOM 820 C C . VAL A 1 110 ? -1.948 -4.715 6.383 1.00 95.31 110 VAL A C 1
ATOM 822 O O . VAL A 1 110 ? -2.886 -5.504 6.460 1.00 95.31 110 VAL A O 1
ATOM 825 N N . VAL A 1 111 ? -1.381 -4.168 7.457 1.00 93.88 111 VAL A N 1
ATOM 826 C CA . VAL A 1 111 ? -1.642 -4.641 8.822 1.00 93.88 111 VAL A CA 1
ATOM 827 C C . VAL A 1 111 ? -2.143 -3.502 9.692 1.00 93.88 111 VAL A C 1
ATOM 829 O O . VAL A 1 111 ? -1.552 -2.421 9.719 1.00 93.88 111 VAL A O 1
ATOM 832 N N . GLU A 1 112 ? -3.210 -3.748 10.438 1.00 93.44 112 GLU A N 1
ATOM 833 C CA . GLU A 1 112 ? -3.668 -2.837 11.479 1.00 93.44 112 GLU A CA 1
ATOM 834 C C . GLU A 1 112 ? -2.650 -2.742 12.611 1.00 93.44 112 GLU A C 1
ATOM 836 O O . GLU A 1 112 ? -2.066 -3.735 13.048 1.00 93.44 112 GLU A O 1
ATOM 841 N N . THR A 1 113 ? -2.467 -1.538 13.142 1.00 93.12 113 THR A N 1
ATOM 842 C CA . THR A 1 113 ? -1.613 -1.326 14.309 1.00 93.12 113 THR A CA 1
ATOM 843 C C . THR A 1 113 ? -2.241 -0.306 15.248 1.00 93.12 113 THR A C 1
ATOM 845 O O . THR A 1 113 ? -1.904 0.869 15.257 1.00 93.12 113 THR A O 1
ATOM 848 N N . GLY A 1 114 ? -3.172 -0.754 16.090 1.00 91.12 114 GLY A N 1
ATOM 849 C CA . GLY A 1 114 ? -3.781 0.078 17.137 1.00 91.12 114 GLY A CA 1
ATOM 850 C C . GLY A 1 114 ? -5.097 0.766 16.757 1.00 91.12 114 GLY A C 1
ATOM 851 O O . GLY A 1 114 ? -5.706 1.391 17.627 1.00 91.12 114 GLY A O 1
ATOM 852 N N . LEU A 1 115 ? -5.574 0.594 15.522 1.00 93.50 115 LEU A N 1
ATOM 853 C CA . LEU A 1 115 ? -6.913 0.981 15.073 1.00 93.50 115 LEU A CA 1
ATOM 854 C C . LEU A 1 115 ? -7.621 -0.229 14.448 1.00 93.50 115 LEU A C 1
ATOM 856 O O . LEU A 1 115 ? -7.016 -0.916 13.639 1.00 93.50 115 LEU A O 1
ATOM 860 N N . ASP A 1 116 ? -8.880 -0.448 14.827 1.00 93.31 116 ASP A N 1
ATOM 861 C CA . ASP A 1 116 ? -9.790 -1.447 14.238 1.00 93.31 116 ASP A CA 1
ATOM 862 C C . ASP A 1 116 ? -10.361 -0.843 12.944 1.00 93.31 116 ASP A C 1
ATOM 864 O O . ASP A 1 116 ? -11.279 -0.017 12.987 1.00 93.31 116 ASP A O 1
ATOM 868 N N . ILE A 1 117 ? -9.714 -1.143 11.819 1.00 92.75 117 ILE A N 1
ATOM 869 C CA . ILE A 1 117 ? -10.007 -0.631 10.475 1.00 92.75 117 ILE A CA 1
ATOM 870 C C . ILE A 1 117 ? -11.078 -1.508 9.827 1.00 92.75 117 ILE A C 1
ATOM 872 O O . ILE A 1 117 ? -12.088 -1.002 9.334 1.00 92.75 117 ILE A O 1
ATOM 876 N N . CYS A 1 118 ? -10.880 -2.823 9.831 1.00 89.94 118 CYS A N 1
ATOM 877 C CA . CYS A 1 118 ? -11.828 -3.772 9.270 1.00 89.94 118 CYS A CA 1
ATOM 878 C C . CYS A 1 118 ? -12.250 -4.779 10.324 1.00 89.94 118 CYS A C 1
ATOM 880 O O . CYS A 1 118 ? -11.525 -5.706 10.668 1.00 89.94 118 CYS A O 1
ATOM 882 N N . LYS A 1 119 ? -13.509 -4.655 10.738 1.00 84.94 119 LYS A N 1
ATOM 883 C CA . LYS A 1 119 ? -14.156 -5.673 11.560 1.00 84.94 119 LYS A CA 1
ATOM 884 C C . LYS A 1 119 ? -14.308 -6.988 10.790 1.00 84.94 119 LYS A C 1
ATOM 886 O O . LYS A 1 119 ? -14.080 -7.050 9.588 1.00 84.94 119 LYS A O 1
ATOM 891 N N . ALA A 1 120 ? -14.861 -8.005 11.448 1.00 77.62 120 ALA A N 1
ATOM 892 C CA . ALA A 1 120 ? -15.017 -9.361 10.908 1.00 77.62 120 ALA A CA 1
ATOM 893 C C . ALA A 1 120 ? -15.512 -9.493 9.447 1.00 77.62 120 ALA A C 1
ATOM 895 O O . ALA A 1 120 ? -15.160 -10.457 8.787 1.00 77.62 120 ALA A O 1
ATOM 896 N N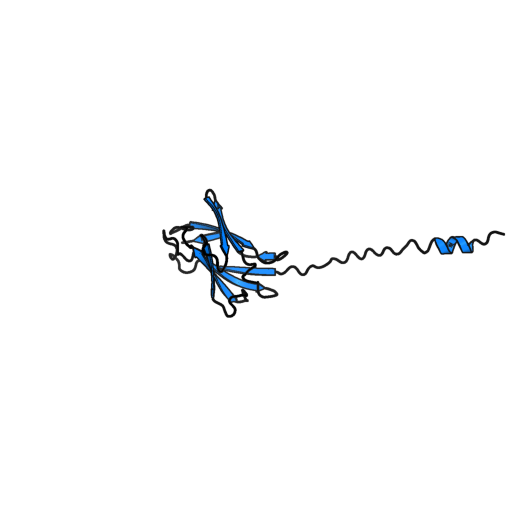 . ASN A 1 121 ? -16.363 -8.597 8.940 1.00 83.88 121 ASN A N 1
ATOM 897 C CA . ASN A 1 121 ? -16.763 -8.547 7.529 1.00 83.88 121 ASN A CA 1
ATOM 898 C C . ASN A 1 121 ? -16.879 -7.070 7.126 1.00 83.88 121 ASN A C 1
ATOM 900 O O . ASN A 1 121 ? -17.683 -6.338 7.717 1.00 83.88 121 ASN A O 1
ATOM 904 N N . CYS A 1 122 ? -16.113 -6.625 6.130 1.00 87.75 122 CYS A N 1
ATOM 905 C CA . CYS A 1 122 ? -16.128 -5.233 5.682 1.00 87.75 122 CYS A CA 1
ATOM 906 C C . CYS A 1 122 ? -15.826 -5.097 4.177 1.00 87.75 122 CYS A C 1
ATOM 908 O O . CYS A 1 122 ? -15.450 -6.053 3.499 1.00 87.75 122 CYS A O 1
ATOM 910 N N . ILE A 1 123 ? -16.027 -3.893 3.635 1.00 91.38 123 ILE A N 1
ATOM 911 C CA . ILE A 1 123 ? -15.564 -3.528 2.292 1.00 91.38 123 ILE A CA 1
ATOM 912 C C . ILE A 1 123 ? -14.433 -2.532 2.481 1.00 91.38 123 ILE A C 1
ATOM 914 O O . ILE A 1 123 ? -14.674 -1.426 2.960 1.00 91.38 123 ILE A O 1
ATOM 918 N N . LEU A 1 124 ? -13.224 -2.908 2.081 1.00 93.38 124 LEU A N 1
ATOM 919 C CA . LEU A 1 124 ? -12.079 -2.011 2.093 1.00 93.38 124 LEU A CA 1
ATOM 920 C C . LEU A 1 124 ? -12.030 -1.238 0.784 1.00 93.38 124 LEU A C 1
ATOM 922 O O . LEU A 1 124 ? -12.052 -1.825 -0.297 1.00 93.38 124 LEU A O 1
ATOM 926 N N . ARG A 1 125 ? -11.947 0.087 0.890 1.00 96.62 125 ARG A N 1
ATOM 927 C CA . ARG A 1 125 ? -11.607 0.991 -0.210 1.00 96.62 125 ARG A CA 1
ATOM 928 C C . ARG A 1 125 ? -10.234 1.561 0.084 1.00 96.62 125 ARG A C 1
ATOM 930 O O . ARG A 1 125 ? -9.995 2.029 1.193 1.00 96.62 125 ARG A O 1
ATOM 937 N N . PHE A 1 126 ? -9.330 1.528 -0.879 1.00 97.69 126 PHE A N 1
ATOM 938 C CA . PHE A 1 126 ? -7.978 2.029 -0.672 1.00 97.69 126 PHE A CA 1
ATOM 939 C C . PHE A 1 126 ? -7.365 2.554 -1.965 1.00 97.69 126 PHE A C 1
ATOM 941 O O . PHE A 1 126 ? -7.865 2.331 -3.065 1.00 97.69 126 PHE A O 1
ATOM 948 N N . SER A 1 127 ? -6.263 3.276 -1.826 1.00 97.94 127 SER A N 1
ATOM 949 C CA . SER A 1 127 ? -5.410 3.688 -2.935 1.00 97.94 127 SER A CA 1
ATOM 950 C C . SER A 1 127 ? -3.971 3.293 -2.656 1.00 97.94 127 SER A C 1
ATOM 952 O O . SER A 1 127 ? -3.529 3.376 -1.510 1.00 97.94 127 SER A O 1
ATOM 954 N N . VAL A 1 128 ? -3.239 2.952 -3.710 1.00 98.19 128 VAL A N 1
ATOM 955 C CA . VAL A 1 128 ? -1.802 2.682 -3.659 1.00 98.19 128 VAL A CA 1
ATOM 956 C C . VAL A 1 128 ? -1.082 3.790 -4.419 1.00 98.19 128 VAL A C 1
ATOM 958 O O . VAL A 1 128 ? -1.487 4.160 -5.52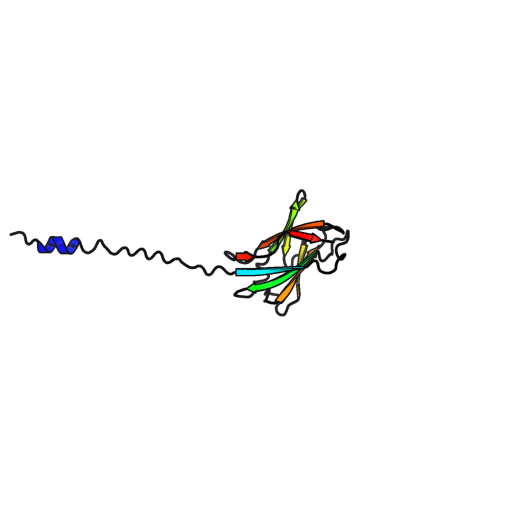0 1.00 98.19 128 VAL A O 1
ATOM 961 N N . THR A 1 129 ? -0.051 4.357 -3.810 1.00 97.25 129 THR A N 1
ATOM 962 C CA . THR A 1 129 ? 0.837 5.351 -4.418 1.00 97.25 129 THR A CA 1
ATOM 963 C C . THR A 1 129 ? 2.269 4.842 -4.320 1.00 97.25 129 THR A C 1
ATOM 965 O O . THR A 1 129 ? 2.613 4.189 -3.336 1.00 97.25 129 THR A O 1
ATOM 968 N N . GLY A 1 130 ? 3.068 5.128 -5.344 1.00 95.94 130 GLY A N 1
ATOM 969 C CA . GLY A 1 130 ? 4.490 4.810 -5.402 1.00 95.94 130 GLY A CA 1
ATOM 970 C C . GLY A 1 130 ? 5.325 6.055 -5.729 1.00 95.94 130 GLY A C 1
ATOM 971 O O . GLY A 1 130 ? 4.908 7.168 -5.383 1.00 95.94 130 GLY A O 1
ATOM 972 N N . PRO A 1 131 ? 6.475 5.883 -6.404 1.00 95.19 131 PRO A N 1
ATOM 973 C CA . PRO A 1 131 ? 7.353 6.978 -6.811 1.00 95.19 131 PRO A CA 1
ATOM 974 C C . PRO A 1 131 ? 6.643 8.074 -7.622 1.00 95.19 131 PRO A C 1
ATOM 976 O O . PRO A 1 131 ? 5.593 7.851 -8.230 1.00 95.19 131 PRO A O 1
ATOM 979 N N . GLU A 1 132 ? 7.230 9.273 -7.646 1.00 91.50 132 GLU A N 1
ATOM 980 C CA . GLU A 1 132 ? 6.718 10.390 -8.450 1.00 91.50 132 GLU A CA 1
ATOM 981 C C . GLU A 1 132 ? 6.603 9.989 -9.930 1.00 91.50 132 GLU A C 1
ATOM 983 O O . GLU A 1 132 ? 7.466 9.300 -10.469 1.00 91.50 132 GLU A O 1
ATOM 988 N N . ASP A 1 133 ? 5.511 10.411 -10.571 1.00 88.25 133 ASP A N 1
ATOM 989 C CA . ASP A 1 133 ? 5.183 10.114 -11.969 1.00 88.25 133 ASP A CA 1
ATOM 990 C C . ASP A 1 133 ? 5.029 8.620 -12.326 1.00 88.25 133 ASP A C 1
ATOM 992 O O . ASP A 1 133 ? 4.904 8.303 -13.510 1.00 88.25 133 ASP A O 1
ATOM 996 N N . ALA A 1 134 ? 4.983 7.710 -11.344 1.00 93.06 134 ALA A N 1
ATOM 997 C CA . ALA A 1 134 ? 4.687 6.299 -11.577 1.00 93.06 134 ALA A CA 1
ATOM 998 C C . ALA A 1 134 ? 3.184 6.054 -11.808 1.00 93.06 134 ALA A C 1
ATOM 1000 O O . ALA A 1 134 ? 2.319 6.603 -11.116 1.00 93.06 134 ALA A O 1
ATOM 1001 N N . GLU A 1 135 ? 2.868 5.182 -12.761 1.00 94.56 135 GLU A N 1
ATOM 1002 C CA . GLU A 1 135 ? 1.548 4.589 -12.923 1.00 94.56 135 GLU A CA 1
ATOM 1003 C C . GLU A 1 135 ? 1.449 3.344 -12.035 1.00 94.56 135 GLU A C 1
ATOM 1005 O O . GLU A 1 135 ? 2.287 2.450 -12.103 1.00 94.56 135 GLU A O 1
ATOM 1010 N N . ILE A 1 136 ? 0.426 3.298 -11.180 1.00 96.50 136 ILE A N 1
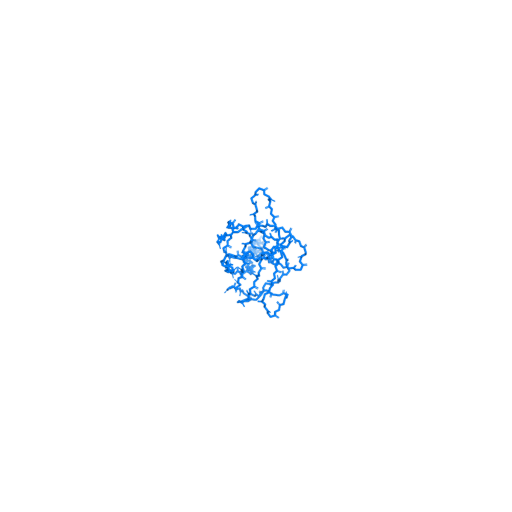ATOM 1011 C CA . ILE A 1 136 ? 0.195 2.189 -10.251 1.00 96.50 136 ILE A CA 1
ATOM 1012 C C . ILE A 1 136 ? -1.171 1.575 -10.562 1.00 96.50 136 ILE A C 1
ATOM 1014 O O . ILE A 1 136 ? -2.205 2.235 -10.414 1.00 96.50 136 ILE A O 1
ATOM 1018 N N . VAL A 1 137 ? -1.190 0.312 -10.979 1.00 97.50 137 VAL A N 1
ATOM 1019 C CA . VAL A 1 137 ? -2.387 -0.373 -11.477 1.00 97.50 137 VAL A CA 1
ATOM 1020 C C . VAL A 1 137 ? -2.706 -1.595 -10.624 1.00 97.50 137 VAL A C 1
ATOM 1022 O O . VAL A 1 137 ? -1.914 -2.519 -10.496 1.00 97.50 137 VAL A O 1
ATOM 1025 N N . GLY A 1 138 ? -3.915 -1.643 -10.075 1.00 97.38 138 GLY A N 1
ATOM 1026 C CA . GLY A 1 138 ? -4.401 -2.807 -9.342 1.00 97.38 138 GLY A CA 1
ATOM 1027 C C . GLY A 1 138 ? -5.781 -2.563 -8.738 1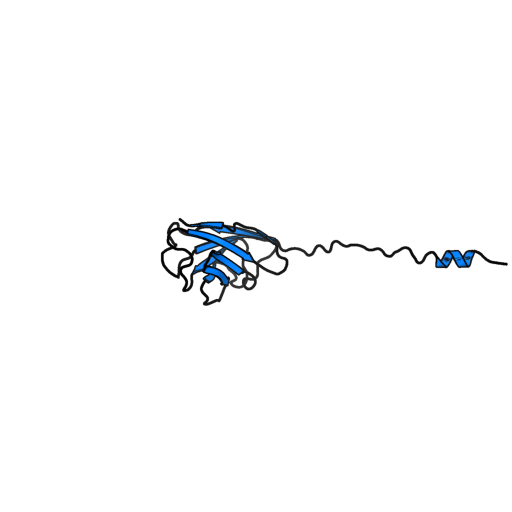.00 97.38 138 GLY A C 1
ATOM 1028 O O . GLY A 1 138 ? -6.352 -1.476 -8.910 1.00 97.38 138 GLY A O 1
ATOM 1029 N N . PRO A 1 139 ? -6.367 -3.567 -8.070 1.00 96.56 139 PRO A N 1
ATOM 1030 C CA . PRO A 1 139 ? -7.664 -3.422 -7.425 1.00 96.56 139 PRO A CA 1
ATOM 1031 C C . PRO A 1 139 ? -7.598 -2.428 -6.262 1.00 96.56 139 PRO A C 1
ATOM 1033 O O . PRO A 1 139 ? -6.659 -2.442 -5.481 1.00 96.56 139 PRO A O 1
ATOM 1036 N N . THR A 1 140 ? -8.630 -1.599 -6.116 1.00 96.69 140 THR A N 1
ATOM 1037 C CA . THR A 1 140 ? -8.734 -0.564 -5.062 1.00 96.69 140 THR A CA 1
ATOM 1038 C C . THR A 1 140 ? -9.923 -0.776 -4.127 1.00 96.69 140 THR A C 1
ATOM 1040 O O . THR A 1 140 ? -10.207 0.044 -3.251 1.00 96.69 140 THR A O 1
ATOM 1043 N N . ILE A 1 141 ? -10.661 -1.866 -4.338 1.00 95.06 141 ILE A N 1
ATOM 1044 C CA . ILE A 1 141 ? -11.804 -2.271 -3.529 1.00 95.06 141 ILE A CA 1
ATOM 1045 C C . ILE A 1 141 ? -11.691 -3.769 -3.284 1.00 95.06 141 ILE A C 1
ATOM 1047 O O . ILE A 1 141 ? -11.560 -4.536 -4.238 1.00 95.06 141 ILE A O 1
ATOM 1051 N N . LEU A 1 142 ? -11.796 -4.177 -2.023 1.00 92.44 142 LEU A N 1
ATOM 1052 C CA . LEU A 1 142 ? -11.769 -5.576 -1.616 1.00 92.44 142 LEU A CA 1
ATOM 1053 C C . LEU A 1 142 ? -12.944 -5.879 -0.682 1.00 92.44 142 LEU A C 1
ATOM 1055 O O . LEU A 1 142 ? -13.261 -5.104 0.220 1.00 92.44 142 LEU A O 1
ATOM 1059 N N . HIS A 1 143 ? -13.610 -7.005 -0.926 1.00 89.00 143 HIS A N 1
ATOM 1060 C CA . HIS A 1 143 ? -14.653 -7.527 -0.051 1.00 89.00 143 HIS A CA 1
ATOM 1061 C C . HIS A 1 143 ? -14.030 -8.553 0.887 1.00 89.00 143 HIS A C 1
ATOM 1063 O O . HIS A 1 143 ? -13.641 -9.624 0.428 1.00 89.00 143 HIS A O 1
ATOM 1069 N N . ILE A 1 144 ? -13.969 -8.215 2.170 1.00 83.44 144 ILE A N 1
ATOM 1070 C CA . ILE A 1 144 ? -13.437 -9.076 3.223 1.00 83.44 144 ILE A CA 1
ATOM 1071 C C . ILE A 1 144 ? -14.564 -9.942 3.785 1.00 83.44 144 ILE A C 1
ATOM 1073 O O . ILE A 1 144 ? -15.636 -9.414 4.115 1.00 83.44 144 ILE A O 1
ATOM 1077 N N . SER A 1 145 ? -14.321 -11.253 3.901 1.00 72.88 145 SER A N 1
ATOM 1078 C CA . SER A 1 145 ? -15.323 -12.234 4.363 1.00 72.88 145 SER A CA 1
ATOM 1079 C C . SER A 1 145 ? -14.875 -13.140 5.501 1.00 72.88 145 SER A C 1
ATOM 1081 O O . SER A 1 145 ? -13.755 -13.698 5.408 1.00 72.88 145 SER A O 1
#

pLDDT: mean 84.57, std 17.3, range [43.81, 98.31]

Sequence (145 aa):
MDSPLAKELFALLLATSMFTSGCLSTTTLDYRYEVEDEAKNSNTNGTTDVLFTMTLVDADEAMPMADLLVTIDMDEDGKVPCRSGSASNCTLSQSGADDDLWELDEVISVVETGLDICKANCILRFSVTGPEDAEIVGPTILHIS

Radius of gyration: 25.79 Å; chains: 1; bounding box: 40×66×76 Å

Foldseek 3Di:
DDDCVVVVVVVVVPPDPPPPPPPPPPVAKEWEKEKALPDQQQAAQDQWGQRIKIATADTPDWFFQQFKWKWWQLDVVGIDIEGDPDLGQKYWDWDDDDPGTRDHRTMITITGHPDRRDHRWDKIAIDIGTDPSHHYDYDRIDTGD

Secondary structure (DSSP, 8-state):
---THHHHTTSTTSS------------PPEEEEEEE-SSTT---SSSS-EEEEEEEEEESSPEETTT-EEEEE-GGG-EEEEBTT--SSEEEEEESS-TTEE-TT-EEEEEESSS--S-SSEEEEEEEE-STT-EEES--EEEE-